Protein AF-A0A426GBY3-F1 (afdb_monomer_lite)

Radius of gyration: 19.12 Å; chains: 1; bounding box: 39×24×53 Å

Sequence (95 aa):
YGPDSVWVQEITSLTRRDTSQTLGSDTQAFGFVAGYEAMGDAGGALGLTLAYTSVEEHDTVAKVGEQATASFVQTGAYWRRSVGGWRVNAGGGLG

pLDDT: mean 75.44, std 17.2, range [38.84, 94.06]

Foldseek 3Di:
DDDKDKDKDKDWDWDWDDDPPADIKTKTKTKMKIKIWDQDPQAKIKMKMKMKMWIWIDHDDDPPDDTDIDIDIKIKIKMWHDDPHDIDIDMDIDD

Structure (mmCIF, N/CA/C/O backbone):
data_AF-A0A426GBY3-F1
#
_entry.id   AF-A0A426GBY3-F1
#
loop_
_atom_site.group_PDB
_atom_site.id
_atom_site.type_symbol
_atom_site.label_atom_id
_atom_site.label_alt_id
_atom_site.label_comp_id
_atom_site.label_asym_id
_atom_site.label_entity_id
_atom_site.label_seq_id
_atom_site.pdbx_PDB_ins_code
_atom_site.Cartn_x
_atom_site.Cartn_y
_atom_site.Cartn_z
_atom_site.occupancy
_atom_site.B_iso_or_equiv
_atom_site.auth_seq_id
_atom_site.auth_comp_id
_atom_site.auth_asym_id
_atom_site.auth_atom_id
_atom_site.pdbx_PDB_model_num
ATOM 1 N N . TYR A 1 1 ? 9.196 -4.299 -20.323 1.00 55.00 1 TYR A N 1
ATOM 2 C CA . TYR A 1 1 ? 8.058 -4.802 -19.536 1.00 55.00 1 TYR A CA 1
ATOM 3 C C . TYR A 1 1 ? 8.569 -5.764 -18.474 1.00 55.00 1 TYR A C 1
ATOM 5 O O . TYR A 1 1 ? 9.240 -6.725 -18.832 1.00 55.00 1 TYR A O 1
ATOM 13 N N . GLY A 1 2 ? 8.376 -5.444 -17.191 1.00 63.75 2 GLY A N 1
ATOM 14 C CA . GLY A 1 2 ? 8.623 -6.377 -16.080 1.00 63.75 2 GLY A CA 1
ATOM 15 C C . GLY A 1 2 ? 7.360 -7.193 -15.783 1.00 63.75 2 GLY A C 1
ATOM 16 O O . GLY A 1 2 ? 6.298 -6.810 -16.266 1.00 63.75 2 GLY A O 1
ATOM 17 N N . PRO A 1 3 ? 7.448 -8.310 -15.044 1.00 77.69 3 PRO A N 1
ATOM 18 C CA . PRO A 1 3 ? 6.260 -9.044 -14.625 1.00 77.69 3 PRO A CA 1
ATOM 19 C C . PRO A 1 3 ? 5.433 -8.209 -13.642 1.00 77.69 3 PRO A C 1
ATOM 21 O O . PRO A 1 3 ? 5.992 -7.453 -12.843 1.00 77.69 3 PRO A O 1
ATOM 24 N N . ASP A 1 4 ? 4.115 -8.372 -13.696 1.00 86.81 4 ASP A N 1
ATOM 25 C CA . ASP A 1 4 ? 3.202 -7.790 -12.716 1.00 86.81 4 ASP A CA 1
ATOM 26 C C . ASP A 1 4 ? 3.528 -8.318 -11.313 1.00 86.81 4 ASP A C 1
ATOM 28 O O . ASP A 1 4 ? 3.948 -9.469 -11.149 1.00 86.81 4 ASP A O 1
ATOM 32 N N . SER A 1 5 ? 3.375 -7.471 -10.293 1.00 88.19 5 SER A N 1
ATOM 33 C CA . SER A 1 5 ? 3.758 -7.810 -8.920 1.00 88.19 5 SER A CA 1
ATOM 34 C C . SER A 1 5 ? 2.610 -7.649 -7.940 1.00 88.19 5 SER A C 1
ATOM 36 O O . SER A 1 5 ? 1.871 -6.670 -7.987 1.00 88.19 5 SER A O 1
ATOM 38 N N . VAL A 1 6 ? 2.514 -8.588 -7.003 1.00 91.38 6 VAL A N 1
ATOM 39 C CA . VAL A 1 6 ? 1.572 -8.545 -5.882 1.00 91.38 6 VAL A CA 1
ATOM 40 C C . VAL A 1 6 ? 2.355 -8.381 -4.593 1.00 91.38 6 VAL A C 1
ATOM 42 O O . VAL A 1 6 ? 3.405 -9.000 -4.416 1.00 91.38 6 VAL A O 1
ATOM 45 N N . TRP A 1 7 ? 1.833 -7.566 -3.687 1.00 92.44 7 TRP A N 1
ATOM 46 C CA . TRP A 1 7 ? 2.400 -7.371 -2.362 1.00 92.44 7 TRP A CA 1
ATOM 47 C C . TRP A 1 7 ? 1.298 -7.297 -1.308 1.00 92.44 7 TRP A C 1
ATOM 49 O O . TRP A 1 7 ? 0.153 -6.948 -1.595 1.00 92.44 7 TRP A O 1
ATOM 59 N N . VAL A 1 8 ? 1.656 -7.645 -0.075 1.00 94.06 8 VAL A N 1
ATOM 60 C CA . VAL A 1 8 ? 0.794 -7.530 1.103 1.00 94.06 8 VAL A CA 1
ATOM 61 C C . VAL A 1 8 ? 1.628 -6.949 2.235 1.00 94.06 8 VAL A C 1
ATOM 63 O O . VAL A 1 8 ? 2.789 -7.318 2.408 1.00 94.06 8 VAL A O 1
ATOM 66 N N . GLN A 1 9 ? 1.039 -6.034 2.990 1.00 93.06 9 GLN A N 1
ATOM 67 C CA . GLN A 1 9 ? 1.646 -5.378 4.132 1.00 93.06 9 GLN A CA 1
ATOM 68 C C . GLN A 1 9 ? 0.675 -5.399 5.306 1.00 93.06 9 GLN A C 1
ATOM 70 O O . GLN A 1 9 ? -0.472 -4.987 5.178 1.00 93.06 9 GLN A O 1
ATOM 75 N N . GLU A 1 10 ? 1.152 -5.833 6.462 1.00 92.31 10 GLU A N 1
ATOM 76 C CA . GLU A 1 10 ? 0.422 -5.712 7.719 1.00 92.31 10 GLU A CA 1
ATOM 77 C C . GLU A 1 10 ? 0.643 -4.321 8.336 1.00 92.31 10 GLU A C 1
ATOM 79 O O . GLU A 1 10 ? 1.744 -3.763 8.275 1.00 92.31 10 GLU A O 1
ATOM 84 N N . ILE A 1 11 ? -0.410 -3.754 8.922 1.00 85.38 11 ILE A N 1
ATOM 85 C CA . ILE A 1 11 ? -0.393 -2.511 9.689 1.00 85.38 11 IL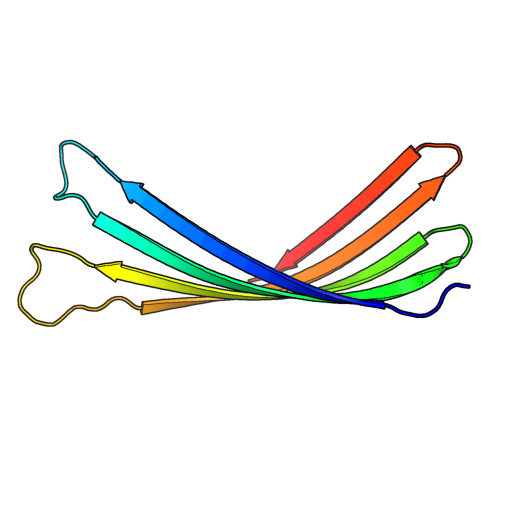E A CA 1
ATOM 86 C C . ILE A 1 11 ? -0.864 -2.837 11.101 1.00 85.38 11 ILE A C 1
ATOM 88 O O . ILE A 1 11 ? -2.035 -3.126 11.321 1.00 85.38 11 ILE A O 1
ATOM 92 N N . THR A 1 12 ? 0.032 -2.704 12.068 1.00 83.12 12 THR A N 1
ATOM 93 C CA . THR A 1 12 ? -0.311 -2.804 13.487 1.00 83.12 12 THR A CA 1
ATOM 94 C C . THR A 1 12 ? 0.020 -1.475 14.146 1.00 83.12 12 THR A C 1
ATOM 96 O O . THR A 1 12 ? 1.151 -0.997 14.058 1.00 83.12 12 THR A O 1
ATOM 99 N N . SER A 1 13 ? -0.975 -0.855 14.776 1.00 76.25 13 SER A N 1
ATOM 100 C CA . SER A 1 13 ? -0.843 0.434 15.447 1.00 76.25 13 SER A CA 1
ATOM 101 C C . SER A 1 13 ? -1.450 0.368 16.841 1.00 76.25 13 SER A C 1
ATOM 103 O O . SER A 1 13 ? -2.559 -0.123 17.040 1.00 76.25 13 SER A O 1
ATOM 105 N N . LEU A 1 14 ? -0.708 0.891 17.810 1.00 73.56 14 LEU A N 1
ATOM 106 C CA . LEU A 1 14 ? -1.162 1.071 19.180 1.00 73.56 14 LEU A CA 1
ATOM 107 C C . LEU A 1 14 ? -1.232 2.573 19.442 1.00 73.56 14 LEU A C 1
ATOM 109 O O . LEU A 1 14 ? -0.204 3.251 19.424 1.00 73.56 14 LEU A O 1
ATOM 113 N N . THR A 1 15 ? -2.436 3.095 19.669 1.00 66.62 15 THR A N 1
ATOM 114 C CA . THR A 1 15 ? -2.630 4.502 20.027 1.00 66.62 15 THR A CA 1
ATOM 115 C C . THR A 1 15 ? -3.120 4.587 21.461 1.00 66.62 15 THR A C 1
ATOM 117 O O . THR A 1 15 ? -4.249 4.214 21.764 1.00 66.62 15 THR A O 1
ATOM 120 N N . ARG A 1 16 ? -2.268 5.122 22.336 1.00 64.56 16 ARG A N 1
ATOM 121 C CA . ARG A 1 16 ? -2.624 5.454 23.715 1.00 64.56 16 ARG A CA 1
ATOM 122 C C . ARG A 1 16 ? -2.974 6.935 23.789 1.00 64.56 16 ARG A C 1
ATOM 124 O O . ARG A 1 16 ? -2.123 7.774 23.485 1.00 64.56 16 ARG A O 1
ATOM 131 N N . ARG A 1 17 ? -4.216 7.272 24.148 1.00 58.22 17 ARG A N 1
ATOM 132 C CA . ARG A 1 17 ? -4.632 8.667 24.365 1.00 58.22 17 ARG A CA 1
ATOM 133 C C . ARG A 1 17 ? -4.742 8.963 25.857 1.00 58.22 17 ARG A C 1
ATOM 135 O O . ARG A 1 17 ? -5.698 8.548 26.502 1.00 58.22 17 ARG A O 1
ATOM 142 N N . ASP A 1 18 ? -3.807 9.764 26.361 1.00 53.41 18 ASP A N 1
ATOM 143 C CA . ASP A 1 18 ? -3.860 10.337 27.708 1.00 53.41 18 ASP A CA 1
ATOM 144 C C . ASP A 1 18 ? -4.341 11.800 27.617 1.00 53.41 18 ASP A C 1
ATOM 146 O O . ASP A 1 18 ? -3.545 12.724 27.450 1.00 53.41 18 ASP A O 1
ATOM 150 N N . THR A 1 19 ? -5.656 12.034 27.700 1.00 49.47 19 THR A N 1
ATOM 151 C CA . THR A 1 19 ? -6.223 13.388 27.847 1.00 49.47 19 THR A CA 1
ATOM 152 C C . THR A 1 19 ? -6.769 13.550 29.260 1.00 49.47 19 THR A C 1
ATOM 154 O O . THR A 1 19 ? -7.562 12.748 29.735 1.00 49.47 19 THR A O 1
ATOM 157 N N . SER A 1 20 ? -6.391 14.639 29.929 1.00 53.44 20 SER A N 1
ATOM 158 C CA . SER A 1 20 ? -6.726 14.973 31.323 1.00 53.44 20 SER A CA 1
ATOM 159 C C . SER A 1 20 ? -8.222 15.199 31.627 1.00 53.44 20 SER A C 1
ATOM 161 O O . SER A 1 20 ? -8.555 15.659 32.718 1.00 53.44 20 SER A O 1
ATOM 163 N N . GLN A 1 21 ? -9.130 14.893 30.694 1.00 51.66 21 GLN A N 1
ATOM 164 C CA . GLN A 1 21 ? -10.582 15.088 30.820 1.00 51.66 21 GLN A CA 1
ATOM 165 C C . GLN A 1 21 ? -11.429 13.882 30.370 1.00 51.66 21 GLN A C 1
ATOM 167 O O . GLN A 1 21 ? -12.655 13.961 30.386 1.00 51.66 21 GLN A O 1
ATOM 172 N N . THR A 1 22 ? -10.815 12.756 30.002 1.00 49.31 22 THR A N 1
ATOM 173 C CA . THR A 1 22 ? -11.517 11.503 29.677 1.00 49.31 22 THR A CA 1
ATOM 174 C C . THR A 1 22 ? -10.668 10.347 30.193 1.00 49.31 22 THR A C 1
ATOM 176 O O . THR A 1 22 ? -9.446 10.388 30.076 1.00 49.31 22 THR A O 1
ATOM 179 N N . LEU A 1 23 ? -11.287 9.358 30.842 1.00 48.25 23 LEU A N 1
ATOM 180 C CA . LEU A 1 23 ? -10.585 8.148 31.277 1.00 48.25 23 LEU A CA 1
ATOM 181 C C . LEU A 1 23 ? -9.898 7.535 30.054 1.00 48.25 23 LEU A C 1
ATOM 183 O O . LEU A 1 23 ? -10.542 7.361 29.025 1.00 48.25 23 LEU A O 1
ATOM 187 N N . GLY A 1 24 ? -8.580 7.344 30.145 1.00 50.66 24 GLY A N 1
ATOM 188 C CA . GLY A 1 24 ? -7.730 6.980 29.012 1.00 50.66 24 GLY A CA 1
ATOM 189 C C . GLY A 1 24 ? -8.303 5.805 28.222 1.00 50.66 24 GLY A C 1
ATOM 190 O O . GLY A 1 24 ? -8.697 4.798 28.804 1.00 50.66 24 GLY A O 1
ATOM 191 N N . SER A 1 25 ? -8.359 5.970 26.903 1.00 51.91 25 SER A N 1
ATOM 192 C CA . SER A 1 25 ? -8.796 4.939 25.965 1.00 51.91 25 SER A CA 1
ATOM 193 C C . SER A 1 25 ? -7.556 4.314 25.326 1.00 51.91 25 SER A C 1
ATOM 195 O O . SER A 1 25 ? -6.712 5.021 24.754 1.00 51.91 25 SER A O 1
ATOM 197 N N . ASP A 1 26 ? -7.435 2.993 25.464 1.00 56.88 26 ASP A N 1
ATOM 198 C CA . ASP A 1 26 ? -6.446 2.186 24.759 1.00 56.88 26 ASP A CA 1
ATOM 199 C C . ASP A 1 26 ? -7.087 1.711 23.451 1.00 56.88 26 ASP A C 1
ATOM 201 O O . ASP A 1 26 ? -7.977 0.857 23.432 1.00 56.88 26 ASP A O 1
ATOM 205 N N . THR A 1 27 ? -6.656 2.308 22.339 1.00 59.72 27 THR A N 1
ATOM 206 C CA . THR A 1 27 ? -7.130 1.952 21.002 1.00 59.72 27 THR A CA 1
ATOM 207 C C . THR A 1 27 ? -6.073 1.104 20.303 1.00 59.72 27 THR A C 1
ATOM 209 O O . THR A 1 27 ? -4.972 1.583 19.995 1.00 59.72 27 THR A O 1
ATOM 212 N N . GLN A 1 28 ? -6.407 -0.154 20.021 1.00 67.56 28 GLN A N 1
ATOM 213 C CA . GLN A 1 28 ? -5.561 -1.057 19.247 1.00 67.56 28 GLN A CA 1
ATOM 214 C C . GLN A 1 28 ? -6.123 -1.184 17.830 1.00 67.56 28 GLN A C 1
ATOM 216 O O . GLN A 1 28 ? -7.286 -1.524 17.632 1.00 67.56 28 GLN A O 1
ATOM 221 N N . ALA A 1 29 ? -5.293 -0.895 16.831 1.00 74.44 29 ALA A N 1
ATOM 222 C CA . ALA A 1 29 ? -5.656 -1.003 15.427 1.00 74.44 29 ALA A CA 1
ATOM 223 C C . ALA A 1 29 ? -4.787 -2.060 14.740 1.00 74.44 29 ALA A C 1
ATOM 2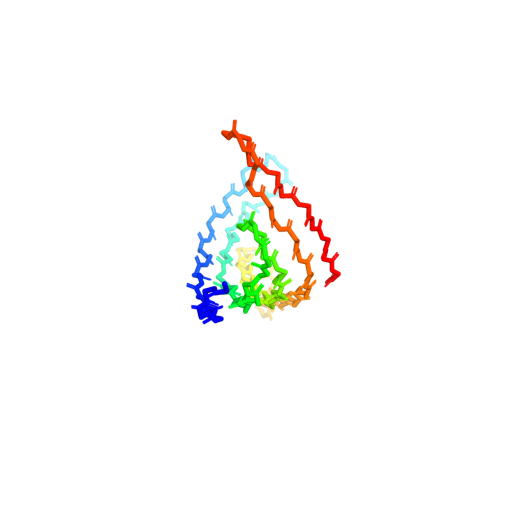25 O O . ALA A 1 29 ? -3.556 -2.002 14.784 1.00 74.44 29 ALA A O 1
ATOM 226 N N . PHE A 1 30 ? -5.437 -3.010 14.081 1.00 84.62 30 PHE A N 1
ATOM 227 C CA . PHE A 1 30 ? -4.809 -4.050 13.279 1.00 84.62 30 PHE A CA 1
ATOM 228 C C . PHE A 1 30 ? -5.410 -4.038 11.880 1.00 84.62 30 PHE A C 1
ATOM 230 O O . PHE A 1 30 ? -6.626 -4.018 11.713 1.00 84.62 30 PHE A O 1
ATOM 237 N N . GLY A 1 31 ? -4.573 -4.084 10.857 1.00 87.38 31 GLY A N 1
ATOM 238 C CA . GLY A 1 31 ? -5.016 -4.073 9.479 1.00 87.38 31 GLY A CA 1
ATOM 239 C C . GLY A 1 31 ? -4.008 -4.684 8.529 1.00 87.38 31 GLY A C 1
ATOM 240 O O . GLY A 1 31 ? -2.875 -4.992 8.883 1.00 87.38 31 GLY A O 1
ATOM 241 N N . PHE A 1 32 ? -4.430 -4.843 7.288 1.00 92.06 32 PHE A N 1
ATOM 242 C CA . PHE A 1 32 ? -3.582 -5.273 6.193 1.00 92.06 32 PHE A CA 1
ATOM 243 C C . PHE A 1 32 ? -3.916 -4.479 4.937 1.00 92.06 32 PHE A C 1
ATOM 245 O O . PHE A 1 32 ? -5.057 -4.080 4.705 1.00 92.06 32 PHE A O 1
ATOM 252 N N . VAL A 1 33 ? -2.904 -4.265 4.109 1.00 91.81 33 VAL A N 1
ATOM 253 C CA . VAL A 1 33 ? -3.007 -3.652 2.791 1.00 91.81 33 VAL A CA 1
ATOM 254 C C . VAL A 1 33 ? -2.444 -4.632 1.787 1.00 91.81 33 VAL A C 1
ATOM 256 O O . VAL A 1 33 ? -1.307 -5.071 1.911 1.00 91.81 33 VAL A O 1
ATOM 259 N N . ALA A 1 34 ? -3.235 -4.975 0.787 1.00 93.12 34 ALA A N 1
ATOM 260 C CA . ALA A 1 34 ? -2.790 -5.722 -0.371 1.00 93.12 34 ALA A CA 1
ATOM 261 C C . ALA A 1 34 ? -2.727 -4.786 -1.575 1.00 93.12 34 ALA A C 1
ATOM 263 O O . ALA A 1 34 ? -3.558 -3.885 -1.723 1.00 93.12 34 ALA A O 1
ATOM 264 N N . GLY A 1 35 ? -1.757 -5.018 -2.448 1.00 92.12 35 GLY A N 1
ATOM 265 C CA . GLY A 1 35 ? -1.613 -4.272 -3.681 1.00 92.12 35 GLY A CA 1
ATOM 266 C C . GLY A 1 35 ? -1.228 -5.156 -4.853 1.00 92.12 35 GLY A C 1
ATOM 267 O O . GLY A 1 35 ? -0.518 -6.152 -4.714 1.00 92.12 35 GLY A O 1
ATOM 268 N N . TYR A 1 36 ? -1.713 -4.762 -6.020 1.00 92.44 36 TYR A N 1
ATOM 269 C CA . TYR A 1 36 ? -1.333 -5.318 -7.310 1.00 92.44 36 TYR A CA 1
ATOM 270 C C . TYR A 1 36 ? -0.718 -4.203 -8.141 1.00 92.44 36 TYR A C 1
ATOM 272 O O . TYR A 1 36 ? -1.298 -3.126 -8.208 1.00 92.44 36 TYR A O 1
ATOM 280 N N . GLU A 1 37 ? 0.409 -4.454 -8.795 1.00 92.06 37 GLU A N 1
ATOM 281 C CA . GLU A 1 37 ? 1.074 -3.516 -9.694 1.00 92.06 37 GLU A CA 1
ATOM 282 C C . GLU A 1 37 ? 1.227 -4.118 -11.086 1.00 92.06 37 GLU A C 1
ATOM 284 O O . GLU A 1 37 ? 1.907 -5.130 -11.262 1.00 92.06 37 GLU A O 1
ATOM 289 N N . ALA A 1 38 ? 0.664 -3.433 -12.076 1.00 89.25 38 ALA A N 1
ATOM 290 C CA . ALA A 1 38 ? 0.965 -3.652 -13.478 1.00 89.25 38 ALA A CA 1
ATOM 291 C C . ALA A 1 38 ? 2.214 -2.850 -13.867 1.00 89.25 38 ALA A C 1
ATOM 293 O O . ALA A 1 38 ? 2.230 -1.614 -13.766 1.00 89.25 38 ALA A O 1
ATOM 294 N N . MET A 1 39 ? 3.265 -3.539 -14.317 1.00 86.69 39 MET A N 1
ATOM 295 C CA . MET A 1 39 ? 4.520 -2.891 -14.714 1.00 86.69 39 MET A CA 1
ATOM 296 C C . MET A 1 39 ? 4.406 -2.334 -16.135 1.00 86.69 39 MET A C 1
ATOM 298 O O . MET A 1 39 ? 4.356 -3.068 -17.120 1.00 86.69 39 MET A O 1
ATOM 302 N N . GLY A 1 40 ? 4.403 -1.009 -16.247 1.00 75.94 40 GLY A N 1
ATOM 303 C CA . GLY A 1 40 ? 4.383 -0.290 -17.514 1.00 75.94 40 GLY A CA 1
ATOM 304 C C . GLY A 1 40 ? 5.771 -0.083 -18.125 1.00 75.94 40 GLY A C 1
ATOM 305 O O . GLY A 1 40 ? 6.812 -0.478 -17.591 1.00 75.94 40 GLY A O 1
ATOM 306 N N . ASP A 1 41 ? 5.790 0.583 -19.276 1.00 71.00 41 ASP A N 1
ATOM 307 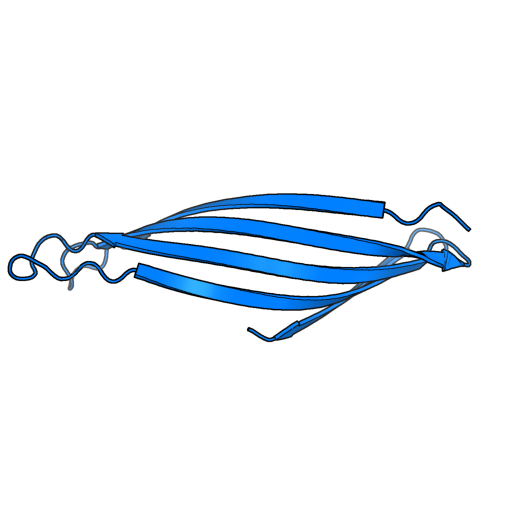C CA . ASP A 1 41 ? 7.031 0.955 -19.950 1.00 71.00 41 ASP A CA 1
ATOM 308 C C . ASP A 1 41 ? 7.857 1.986 -19.182 1.00 71.00 41 ASP A C 1
ATOM 310 O O . ASP A 1 41 ? 7.353 2.775 -18.380 1.00 71.00 41 ASP A O 1
ATOM 314 N N . ALA A 1 42 ? 9.162 1.999 -19.473 1.00 68.31 42 ALA A N 1
ATOM 315 C CA . ALA A 1 42 ? 10.110 2.991 -18.968 1.00 68.31 42 ALA A CA 1
ATOM 316 C C . ALA A 1 42 ? 10.162 3.111 -17.427 1.00 68.31 42 ALA A C 1
ATOM 318 O O . ALA A 1 42 ? 10.392 4.198 -16.899 1.00 68.31 42 ALA A O 1
ATOM 319 N N . GLY A 1 43 ? 9.952 2.006 -16.699 1.00 71.56 43 GLY A N 1
ATOM 320 C CA . GLY A 1 43 ? 10.037 1.978 -15.232 1.00 71.56 43 GLY A CA 1
ATOM 321 C C . GLY A 1 43 ? 8.846 2.631 -14.523 1.00 71.56 43 GLY A C 1
ATOM 322 O O . GLY A 1 43 ? 8.985 3.086 -13.382 1.00 71.56 43 GLY A O 1
ATOM 323 N N . GLY A 1 44 ? 7.704 2.729 -15.211 1.00 81.50 44 GLY A N 1
ATOM 324 C CA . GLY A 1 44 ? 6.418 3.080 -14.619 1.00 81.50 44 GLY A CA 1
ATOM 325 C C . GLY A 1 44 ? 5.661 1.854 -14.111 1.00 81.50 44 GLY A C 1
ATOM 326 O O . GLY A 1 44 ? 5.812 0.773 -14.666 1.00 81.50 44 GLY A O 1
ATOM 327 N N . ALA A 1 45 ? 4.830 2.015 -13.087 1.00 88.38 45 ALA A N 1
ATOM 328 C CA . ALA A 1 45 ? 3.877 0.998 -12.655 1.00 88.38 45 ALA A CA 1
ATOM 329 C C . ALA A 1 45 ? 2.552 1.654 -12.259 1.00 88.38 45 ALA A C 1
ATOM 331 O O . ALA A 1 45 ? 2.547 2.717 -11.633 1.00 88.38 45 ALA A O 1
ATOM 332 N N . LEU A 1 46 ? 1.444 1.028 -12.644 1.00 89.81 46 LEU A N 1
ATOM 333 C CA . LEU A 1 46 ? 0.105 1.385 -12.187 1.00 89.81 46 LEU A CA 1
ATOM 334 C C . LEU A 1 46 ? -0.351 0.293 -11.227 1.00 89.81 46 LEU A C 1
ATOM 336 O O . LEU A 1 46 ? -0.351 -0.878 -11.595 1.00 89.81 46 LEU A O 1
ATOM 340 N N . GLY A 1 47 ? -0.721 0.667 -10.012 1.00 91.94 47 GLY A N 1
ATOM 341 C CA . GLY A 1 47 ? -1.155 -0.266 -8.993 1.00 91.94 47 GLY A CA 1
ATOM 342 C C . GLY A 1 47 ? -2.531 0.038 -8.429 1.00 91.94 47 GLY A C 1
ATOM 343 O O . GLY A 1 47 ? -2.994 1.177 -8.430 1.00 91.94 47 GLY A O 1
ATOM 344 N N . LEU A 1 48 ? -3.174 -1.012 -7.938 1.00 93.62 48 LEU A N 1
ATOM 345 C CA . LEU A 1 48 ? -4.393 -0.959 -7.143 1.00 93.62 48 LEU A CA 1
ATOM 346 C C . LEU A 1 48 ? -4.067 -1.405 -5.725 1.00 93.62 48 LEU A C 1
ATOM 348 O O . LEU A 1 48 ? -3.222 -2.280 -5.534 1.00 93.62 48 LEU A O 1
ATOM 352 N N . THR A 1 49 ? -4.748 -0.824 -4.745 1.00 94.06 49 THR A N 1
ATOM 353 C CA . THR A 1 49 ? -4.632 -1.193 -3.337 1.00 94.06 49 THR A CA 1
ATOM 354 C C . THR A 1 49 ? -5.996 -1.471 -2.729 1.00 94.06 49 THR A C 1
ATOM 356 O O . THR A 1 49 ? -6.992 -0.818 -3.042 1.00 94.06 49 THR A O 1
ATOM 359 N N . LEU A 1 50 ? -6.024 -2.445 -1.828 1.00 93.31 50 LEU A N 1
ATOM 360 C CA . LEU A 1 50 ? -7.138 -2.739 -0.943 1.00 93.31 50 LEU A CA 1
ATOM 361 C C . LEU A 1 50 ? -6.580 -2.830 0.473 1.00 93.31 50 LEU A C 1
ATOM 363 O O . LEU A 1 50 ? -5.673 -3.613 0.737 1.00 93.31 50 LEU A O 1
ATOM 367 N N . ALA A 1 51 ? -7.122 -2.028 1.370 1.00 91.44 51 ALA A N 1
ATOM 368 C CA . ALA A 1 51 ? -6.765 -1.962 2.770 1.00 91.44 51 ALA A CA 1
ATOM 369 C C . ALA A 1 51 ? -7.980 -2.315 3.622 1.00 91.44 51 ALA A C 1
ATOM 371 O O . ALA A 1 51 ? -9.093 -1.865 3.352 1.00 91.44 51 ALA A O 1
ATOM 372 N N . TYR A 1 52 ? -7.746 -3.097 4.664 1.00 87.19 52 TYR A N 1
ATOM 373 C CA . TYR A 1 52 ? -8.705 -3.388 5.715 1.00 87.19 52 TYR A CA 1
ATOM 374 C C . TYR A 1 52 ? -8.042 -3.096 7.054 1.00 87.19 52 TYR A C 1
ATOM 376 O O . TYR A 1 52 ? -6.961 -3.617 7.319 1.00 87.19 52 TYR A O 1
ATOM 384 N N . THR A 1 53 ? -8.691 -2.304 7.898 1.00 86.06 53 THR A N 1
ATOM 385 C CA . THR A 1 53 ? -8.216 -1.992 9.247 1.00 86.06 53 THR A CA 1
ATOM 386 C C . THR A 1 53 ? -9.351 -2.193 10.233 1.00 86.06 53 THR A C 1
ATOM 388 O O . THR A 1 53 ? -10.390 -1.552 10.128 1.00 86.06 53 THR A O 1
ATOM 391 N N . SER A 1 54 ? -9.139 -3.061 11.211 1.00 80.31 54 SER A N 1
ATOM 392 C CA . SER A 1 54 ? -9.995 -3.231 12.375 1.00 80.31 54 SER A CA 1
ATOM 393 C C . SER A 1 54 ? -9.420 -2.444 13.542 1.00 80.31 54 SER A C 1
ATOM 395 O O . SER A 1 54 ? -8.232 -2.544 13.849 1.00 80.31 54 SER A O 1
ATOM 397 N N . VAL A 1 55 ? -10.265 -1.663 14.194 1.00 74.56 55 VAL A N 1
ATOM 398 C CA . VAL A 1 55 ? -9.943 -0.915 15.400 1.00 74.56 55 VAL A CA 1
ATOM 399 C C . VAL A 1 55 ? -10.809 -1.458 16.523 1.00 74.56 55 VAL A C 1
ATOM 401 O O . VAL A 1 55 ? -12.036 -1.477 16.421 1.00 74.56 55 VAL A O 1
ATOM 404 N N . GLU A 1 56 ? -10.151 -1.905 17.583 1.00 67.00 56 GLU A N 1
ATOM 405 C CA . GLU A 1 56 ? -10.785 -2.292 18.833 1.00 67.00 56 GLU A CA 1
ATOM 406 C C . GLU A 1 56 ? -10.489 -1.210 19.873 1.00 67.00 56 GLU A C 1
ATOM 408 O O . GLU A 1 56 ? -9.329 -0.901 20.166 1.00 67.00 56 GLU A O 1
ATOM 413 N N . GLU A 1 57 ? -11.548 -0.608 20.408 1.00 57.16 57 GLU A N 1
ATOM 414 C CA . GLU A 1 57 ? -11.468 0.332 21.522 1.00 57.16 57 GLU A CA 1
ATOM 415 C C . GLU A 1 57 ? -11.910 -0.371 22.813 1.00 57.16 57 GLU A C 1
ATOM 417 O O . GLU A 1 57 ? -13.010 -0.925 22.881 1.00 57.16 57 GLU A O 1
ATOM 422 N N . HIS A 1 58 ? -11.043 -0.376 23.830 1.00 52.75 58 HIS A N 1
ATOM 423 C CA . HIS A 1 58 ? -11.372 -0.859 25.174 1.00 52.75 58 HIS A CA 1
ATOM 424 C C . HIS A 1 58 ? -11.613 0.347 26.095 1.00 52.75 58 HIS A C 1
ATOM 426 O O . HIS A 1 58 ? -10.665 0.973 26.569 1.00 52.75 58 HIS A O 1
ATOM 432 N N . ASP A 1 59 ? -12.880 0.677 26.358 1.00 45.84 59 ASP A N 1
ATOM 433 C CA . ASP A 1 59 ? -13.250 1.709 27.334 1.00 45.84 59 ASP A CA 1
ATOM 434 C C . ASP A 1 59 ? -13.370 1.095 28.744 1.00 45.84 59 ASP A C 1
ATOM 436 O O . ASP A 1 59 ? -14.002 0.055 28.944 1.00 45.84 59 ASP A O 1
ATOM 440 N N . THR A 1 60 ? -12.739 1.717 29.743 1.00 44.38 60 THR A N 1
ATOM 441 C CA . THR A 1 60 ? -12.585 1.138 31.093 1.00 44.38 60 THR A CA 1
ATOM 442 C C . THR A 1 60 ? -13.700 1.568 32.066 1.00 44.38 60 THR A C 1
ATOM 444 O O . THR A 1 60 ? -13.746 1.064 33.189 1.00 44.38 60 THR A O 1
ATOM 447 N N . VAL A 1 61 ? -14.615 2.485 31.689 1.00 41.50 61 VAL A N 1
ATOM 448 C CA . VAL A 1 61 ? -15.661 3.022 32.606 1.00 41.50 61 VAL A CA 1
ATOM 449 C C . VAL A 1 61 ? -17.043 3.214 31.951 1.00 41.50 61 VAL A C 1
ATOM 451 O O . VAL A 1 61 ? -17.843 4.042 32.385 1.00 41.50 61 VAL A O 1
ATOM 454 N N . ALA A 1 62 ? -17.391 2.421 30.942 1.00 39.09 62 ALA A N 1
ATOM 455 C CA . ALA A 1 62 ? -18.772 2.309 30.473 1.00 39.09 62 ALA A CA 1
ATOM 456 C C . ALA A 1 62 ? -19.420 1.041 31.054 1.00 39.09 62 ALA A C 1
ATOM 458 O O . ALA A 1 62 ? -18.774 0.008 31.226 1.00 39.09 62 ALA A O 1
ATOM 459 N N . LYS A 1 63 ? -20.705 1.119 31.417 1.00 38.84 63 LYS A N 1
ATOM 460 C CA . LYS A 1 63 ? -21.509 -0.021 31.887 1.00 38.84 63 LYS A CA 1
ATOM 461 C C . LYS A 1 63 ? -21.266 -1.247 30.999 1.00 38.84 63 LYS A C 1
ATOM 463 O O . LYS A 1 63 ? -21.393 -1.133 29.790 1.00 38.84 63 LYS A O 1
ATOM 468 N N . VAL A 1 64 ? -20.969 -2.389 31.625 1.00 42.94 64 VAL A N 1
ATOM 469 C CA . VAL A 1 64 ? -20.963 -3.756 31.066 1.00 42.94 64 VAL A CA 1
ATOM 470 C C . VAL A 1 64 ? -21.576 -3.836 29.654 1.00 42.94 64 VAL A C 1
ATOM 472 O O . VAL A 1 64 ? -22.798 -3.905 29.534 1.00 42.94 64 VAL A O 1
ATOM 475 N N . GLY A 1 65 ? -20.739 -3.851 28.606 1.00 43.62 65 GLY A N 1
ATOM 476 C CA . GLY A 1 65 ? -21.150 -4.355 27.287 1.00 43.62 65 GLY A CA 1
ATOM 477 C C . GLY A 1 65 ? -20.899 -3.514 26.029 1.00 43.62 65 GLY A C 1
ATOM 478 O O . GLY A 1 65 ? -21.342 -3.961 24.976 1.00 43.62 65 GLY A O 1
ATOM 479 N N . GLU A 1 66 ? -20.217 -2.365 26.059 1.00 39.69 66 GLU A N 1
ATOM 480 C CA . GLU A 1 66 ? -19.979 -1.585 24.827 1.00 39.69 66 GLU A CA 1
ATOM 481 C C . GLU A 1 66 ? -18.574 -1.843 24.251 1.00 39.69 66 GLU A C 1
ATOM 483 O O . GLU A 1 66 ? -17.605 -1.168 24.575 1.00 39.69 66 GLU A O 1
ATOM 488 N N . GLN A 1 67 ? -18.463 -2.881 23.415 1.00 50.62 67 GLN A N 1
ATOM 489 C CA . GLN A 1 67 ? -17.313 -3.095 22.530 1.00 50.62 67 GLN A CA 1
ATOM 490 C C . GLN A 1 67 ? -17.602 -2.389 21.203 1.00 50.62 67 GLN A C 1
ATOM 492 O O . GLN A 1 67 ? -18.399 -2.873 20.398 1.00 50.62 67 GLN A O 1
ATOM 497 N N . ALA A 1 68 ? -16.984 -1.232 20.975 1.00 55.44 68 ALA A N 1
ATOM 498 C CA . ALA A 1 68 ? -17.054 -0.556 19.686 1.00 55.44 68 ALA A CA 1
ATOM 499 C C . ALA A 1 68 ? -15.943 -1.101 18.778 1.00 55.44 68 ALA A C 1
ATOM 501 O O . ALA A 1 68 ? -14.806 -0.633 18.798 1.00 55.44 68 ALA A O 1
ATOM 502 N N . THR A 1 69 ? -16.265 -2.126 17.990 1.00 61.38 69 THR A N 1
ATOM 503 C CA . THR A 1 69 ? -15.386 -2.604 16.918 1.00 61.38 69 THR A CA 1
ATOM 504 C C . THR A 1 69 ? -15.678 -1.798 15.658 1.00 61.38 69 THR A C 1
ATOM 506 O O . THR A 1 69 ? -16.771 -1.888 15.097 1.00 61.38 69 THR A O 1
ATOM 509 N N . ALA A 1 70 ? -14.706 -1.008 15.203 1.00 71.25 70 ALA A N 1
ATOM 510 C CA . ALA A 1 70 ? -14.807 -0.268 13.951 1.00 71.25 70 ALA A CA 1
ATOM 511 C C . ALA A 1 70 ? -13.935 -0.932 12.884 1.00 71.25 70 ALA A C 1
ATOM 513 O O . ALA A 1 70 ? -12.737 -1.115 13.074 1.00 71.25 70 ALA A O 1
ATOM 514 N N . SER A 1 71 ? -14.525 -1.273 11.742 1.00 77.38 71 SER A N 1
ATOM 515 C CA . SER A 1 71 ? -13.800 -1.811 10.590 1.00 77.38 71 SER A CA 1
ATOM 516 C C . SER A 1 71 ? -13.821 -0.809 9.442 1.00 77.38 71 SER A C 1
ATOM 518 O O . SER A 1 71 ? -14.892 -0.418 8.979 1.00 77.38 71 SER A O 1
ATOM 520 N N . PHE A 1 72 ? -12.643 -0.434 8.962 1.00 84.12 72 PHE A N 1
ATOM 521 C CA . PHE A 1 72 ? -12.439 0.465 7.836 1.00 84.12 72 PHE A CA 1
ATOM 522 C C . PHE A 1 72 ? -11.937 -0.331 6.639 1.00 84.12 72 PHE A C 1
ATOM 524 O O . PHE A 1 72 ? -10.990 -1.109 6.751 1.00 84.12 72 PHE A O 1
ATOM 531 N N . VAL A 1 73 ? -12.558 -0.119 5.483 1.00 88.38 73 VAL A N 1
ATOM 532 C CA . VAL A 1 73 ? -12.103 -0.669 4.206 1.00 88.38 73 VAL A CA 1
ATOM 533 C C . VAL A 1 73 ? -11.749 0.505 3.318 1.00 88.38 73 VAL A C 1
ATOM 535 O O . VAL A 1 73 ? -12.602 1.340 3.047 1.00 88.38 73 VAL A O 1
ATOM 538 N N . GLN A 1 74 ? -10.511 0.556 2.842 1.00 91.50 74 GLN A N 1
ATOM 539 C CA . GLN A 1 74 ? -10.071 1.584 1.911 1.00 91.50 74 GLN A CA 1
ATOM 540 C C . GLN A 1 74 ? -9.568 0.932 0.631 1.00 91.50 74 GLN A C 1
ATOM 542 O O . GLN A 1 74 ? -8.770 0.003 0.649 1.00 91.50 74 GLN A O 1
ATOM 547 N N . THR A 1 75 ? -10.016 1.440 -0.503 1.00 93.81 75 THR A N 1
ATOM 548 C CA . THR A 1 75 ? -9.530 1.035 -1.823 1.00 93.81 75 THR A CA 1
ATOM 549 C C . THR A 1 75 ? -8.781 2.191 -2.449 1.00 93.81 75 THR A C 1
ATOM 551 O O . THR A 1 75 ? -9.053 3.351 -2.146 1.00 93.81 75 THR A O 1
ATOM 554 N N . GLY A 1 76 ? -7.825 1.910 -3.321 1.00 93.56 76 GLY A N 1
ATOM 555 C CA . GLY A 1 76 ? -7.087 2.967 -3.985 1.00 93.56 76 GLY A CA 1
ATOM 556 C C . GLY A 1 76 ? -6.433 2.530 -5.272 1.00 93.56 76 GLY A C 1
ATOM 557 O O . GLY A 1 76 ? -6.330 1.348 -5.595 1.00 93.56 76 GLY A O 1
ATOM 558 N N . ALA A 1 77 ? -5.987 3.533 -6.009 1.00 93.81 77 ALA A N 1
ATOM 559 C CA . ALA A 1 77 ? -5.146 3.360 -7.170 1.00 93.81 77 ALA A CA 1
ATOM 560 C C . ALA A 1 77 ? -3.953 4.299 -7.047 1.00 93.81 77 ALA A C 1
ATOM 562 O O . ALA A 1 77 ? -4.062 5.427 -6.556 1.00 93.81 77 ALA A O 1
ATOM 563 N N . TYR A 1 78 ? -2.803 3.838 -7.510 1.00 91.69 78 TYR A N 1
ATOM 564 C CA . TYR A 1 78 ? -1.597 4.636 -7.541 1.00 91.69 78 TYR A CA 1
ATOM 565 C C . TYR A 1 78 ? -0.817 4.390 -8.819 1.00 91.69 78 TYR A C 1
ATOM 567 O O . TYR A 1 78 ? -0.917 3.361 -9.475 1.00 91.69 78 T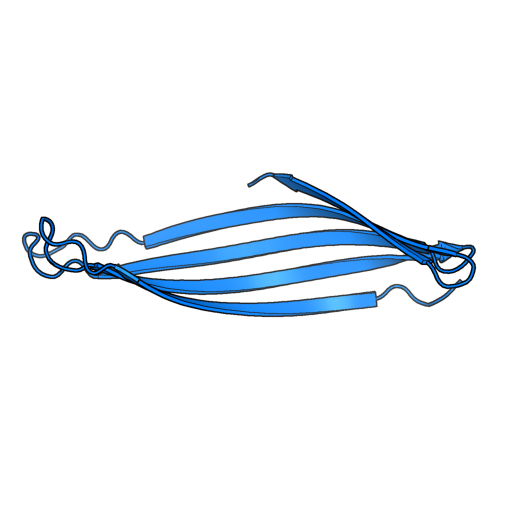YR A O 1
ATOM 575 N N . TRP A 1 79 ? -0.016 5.371 -9.173 1.00 90.56 79 TRP A N 1
ATOM 576 C CA . TRP A 1 79 ? 0.886 5.362 -10.293 1.00 90.56 79 TRP A CA 1
ATOM 577 C C . TRP A 1 79 ? 2.257 5.790 -9.801 1.00 90.56 79 TRP A C 1
ATOM 579 O O . TRP A 1 79 ? 2.397 6.781 -9.081 1.00 90.56 79 TRP A O 1
ATOM 589 N N . ARG A 1 80 ? 3.284 5.059 -10.216 1.00 89.69 80 ARG A N 1
ATOM 590 C CA . ARG A 1 80 ? 4.673 5.407 -9.951 1.00 89.69 80 ARG A CA 1
ATOM 591 C C . ARG A 1 80 ? 5.481 5.409 -11.226 1.00 89.69 80 ARG A C 1
ATOM 593 O O . ARG A 1 80 ? 5.231 4.611 -12.122 1.00 89.69 80 ARG A O 1
ATOM 600 N N . ARG A 1 81 ? 6.480 6.282 -11.307 1.00 86.62 81 ARG A N 1
ATOM 601 C CA . ARG A 1 81 ? 7.423 6.318 -12.426 1.00 86.62 81 ARG A CA 1
ATOM 602 C C . ARG A 1 81 ? 8.801 6.756 -11.979 1.00 86.62 81 ARG A C 1
ATOM 604 O O . ARG A 1 81 ? 8.940 7.659 -11.157 1.00 86.62 81 ARG A O 1
ATOM 611 N N . SER A 1 82 ? 9.814 6.130 -12.571 1.00 84.06 82 SER A N 1
ATOM 612 C CA . SER A 1 82 ? 11.210 6.532 -12.409 1.00 84.06 82 SER A CA 1
ATOM 613 C C . SER A 1 82 ? 11.762 7.112 -13.715 1.00 84.06 82 SER A C 1
ATOM 615 O O . SER A 1 82 ? 11.690 6.450 -14.745 1.00 84.06 82 SER A O 1
ATOM 617 N N . VAL A 1 83 ? 12.314 8.331 -13.698 1.00 82.06 83 VAL A N 1
ATOM 618 C CA . VAL A 1 83 ? 12.934 8.970 -14.880 1.00 82.06 83 VAL A CA 1
ATOM 619 C C . VAL A 1 83 ? 14.259 9.614 -14.486 1.00 82.06 83 VAL A C 1
ATOM 621 O O . VAL A 1 83 ? 14.277 10.533 -13.673 1.00 82.06 83 VAL A O 1
ATOM 624 N N . GLY A 1 84 ? 15.374 9.145 -15.058 1.00 75.06 84 GLY A N 1
ATOM 625 C CA . GLY A 1 84 ? 16.683 9.808 -14.940 1.00 75.06 84 GLY A CA 1
ATOM 626 C C . GLY A 1 84 ? 17.144 10.106 -13.504 1.00 75.06 84 GLY A C 1
ATOM 627 O O . GLY A 1 84 ? 17.771 11.133 -13.278 1.00 75.06 84 GLY A O 1
ATOM 628 N N . GLY A 1 85 ? 16.784 9.258 -12.532 1.00 83.06 85 GLY A N 1
ATOM 629 C CA . GLY A 1 85 ? 17.098 9.424 -11.102 1.00 83.06 85 GLY A CA 1
ATOM 630 C C . GLY A 1 85 ? 15.936 9.919 -10.231 1.00 83.06 85 GLY A C 1
ATOM 631 O O . GLY A 1 85 ? 15.952 9.713 -9.020 1.00 83.06 85 GLY A O 1
ATOM 632 N N . TRP A 1 86 ? 14.890 10.489 -10.827 1.00 86.12 86 TRP A N 1
ATOM 633 C CA . TRP A 1 86 ? 13.692 10.927 -10.111 1.00 86.12 86 TRP A CA 1
ATOM 634 C C . TRP A 1 86 ? 12.712 9.777 -9.925 1.00 86.12 86 TRP A C 1
ATOM 636 O O . TRP A 1 86 ? 12.489 9.009 -10.860 1.00 86.12 86 TRP A O 1
ATOM 646 N N . ARG A 1 87 ? 12.092 9.687 -8.743 1.00 87.12 87 ARG A N 1
ATOM 647 C CA . ARG A 1 87 ? 10.956 8.796 -8.470 1.00 87.12 87 ARG A CA 1
ATOM 648 C C . ARG A 1 87 ? 9.731 9.633 -8.145 1.00 87.12 87 ARG A C 1
ATOM 650 O O . ARG A 1 87 ? 9.732 10.374 -7.167 1.00 87.12 87 ARG A O 1
ATOM 657 N N . VAL A 1 88 ? 8.697 9.493 -8.960 1.00 89.19 88 VAL A N 1
ATOM 658 C CA . VAL A 1 88 ? 7.408 10.156 -8.772 1.00 89.19 88 VAL A CA 1
ATOM 659 C C . VAL A 1 88 ? 6.380 9.093 -8.432 1.00 89.19 88 VAL A C 1
ATOM 661 O O . VAL A 1 88 ? 6.338 8.050 -9.079 1.00 89.19 88 VAL A O 1
ATOM 664 N N . ASN A 1 89 ? 5.560 9.363 -7.423 1.00 89.12 89 ASN A N 1
ATOM 665 C CA . ASN A 1 89 ? 4.433 8.525 -7.043 1.00 89.12 89 ASN A CA 1
ATOM 666 C C . ASN A 1 89 ? 3.221 9.442 -6.876 1.00 89.12 89 ASN A C 1
ATOM 668 O O . ASN A 1 89 ? 3.326 10.486 -6.235 1.00 89.12 89 ASN A O 1
ATOM 672 N N . ALA A 1 90 ? 2.097 9.064 -7.462 1.00 90.06 90 ALA A N 1
ATOM 673 C CA . ALA A 1 90 ? 0.823 9.747 -7.327 1.00 90.06 90 ALA A CA 1
ATOM 674 C C . ALA A 1 90 ? -0.244 8.689 -7.069 1.00 90.06 90 ALA A C 1
ATOM 676 O O . ALA A 1 90 ? -0.236 7.647 -7.710 1.00 90.06 90 ALA A O 1
ATOM 677 N N . GLY A 1 91 ? -1.159 8.926 -6.144 1.00 87.50 91 GLY A N 1
ATOM 678 C CA . GLY A 1 91 ? -2.204 7.960 -5.843 1.00 87.50 91 GLY A CA 1
ATOM 679 C C . GLY A 1 91 ? -3.319 8.586 -5.036 1.00 87.50 91 GLY A C 1
ATOM 680 O O . GLY A 1 91 ? -3.126 9.615 -4.390 1.00 87.50 91 GLY A O 1
ATOM 681 N N . GLY A 1 92 ? -4.485 7.963 -5.113 1.00 89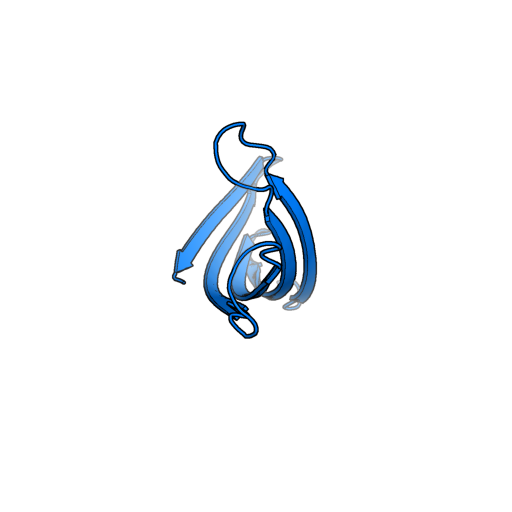.94 92 GLY A N 1
ATOM 682 C CA . GLY A 1 92 ? -5.679 8.364 -4.389 1.00 89.94 92 GLY A CA 1
ATOM 683 C C . GLY A 1 92 ? -6.443 7.132 -3.934 1.00 89.94 92 GLY A C 1
ATOM 684 O O . GLY A 1 92 ? -6.406 6.087 -4.587 1.00 89.94 92 GLY A O 1
ATOM 685 N N . GLY A 1 93 ? -7.118 7.259 -2.798 1.00 87.69 93 GLY A N 1
ATOM 686 C CA . GLY A 1 93 ? -7.952 6.209 -2.238 1.00 87.69 93 GLY A CA 1
ATOM 687 C C . GLY A 1 93 ? -9.293 6.748 -1.768 1.00 87.69 93 GLY A C 1
ATOM 688 O O . GLY A 1 93 ? -9.441 7.948 -1.545 1.00 87.69 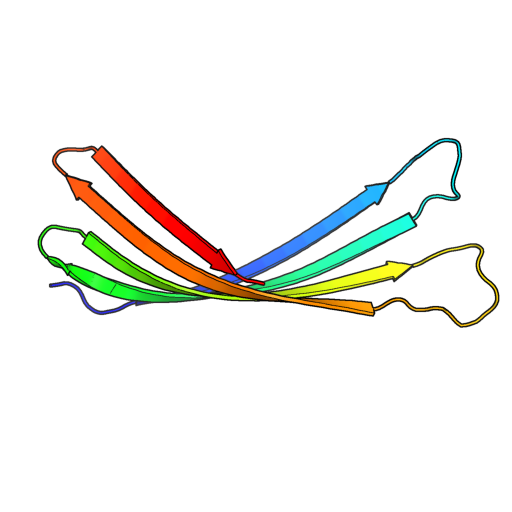93 GLY A O 1
ATOM 689 N N . LEU A 1 94 ? -10.255 5.841 -1.648 1.00 84.75 94 LEU A N 1
ATOM 690 C CA . LEU A 1 94 ? -11.598 6.065 -1.130 1.00 84.75 94 LEU A CA 1
ATOM 691 C C . LEU A 1 94 ? -11.904 4.957 -0.113 1.00 84.75 94 LEU A C 1
ATOM 693 O O . LEU A 1 94 ? -11.606 3.787 -0.375 1.00 84.75 94 LEU A O 1
ATOM 697 N N . GLY A 1 95 ? -12.476 5.327 1.030 1.00 69.19 95 GLY A N 1
ATOM 698 C CA . GLY A 1 95 ? -12.791 4.443 2.153 1.00 69.19 95 GLY A CA 1
ATOM 699 C C . GLY A 1 95 ? -13.514 5.191 3.257 1.00 69.19 95 GLY A C 1
ATOM 700 O O . GLY A 1 95 ? -13.241 6.406 3.388 1.00 69.19 95 GLY A O 1
#

Secondary structure (DSSP, 8-state):
-PPPEEEEEEEEEEEEE--TTSPPEEEEEEEEEEEEEEE-GGGEEEEEEEEEEEEEEE-SSS-TT--EEEEEEEEEEEEEEEETTEEEEEEEEE-